Protein AF-A0A8T5FNX1-F1 (afdb_monomer)

pLDDT: mean 70.33, std 12.23, range [42.78, 87.56]

Secondary structure (DSSP, 8-state):
-----SS--HHHHHTSS--EEEEEPS------SSS-SS-TTSHHHHTTEEEEEEETTTTEEEEEE--

Sequence (67 aa):
MESETKYVALEKFLMDKTESITLTFIEINEIIGEKLPVPSDSAVFKAGYKVEKIDFKTKSVIFSKID

Structure (mmCIF, N/CA/C/O backbone):
data_AF-A0A8T5FNX1-F1
#
_entry.id   AF-A0A8T5FNX1-F1
#
loop_
_atom_site.group_PDB
_atom_site.id
_atom_site.type_symbol
_atom_site.label_atom_id
_atom_site.label_alt_id
_atom_site.label_comp_id
_atom_site.label_asym_id
_atom_site.label_entity_id
_atom_site.label_seq_id
_atom_site.pdbx_PDB_ins_code
_atom_site.Cartn_x
_atom_site.Cartn_y
_atom_site.Cartn_z
_atom_site.occupancy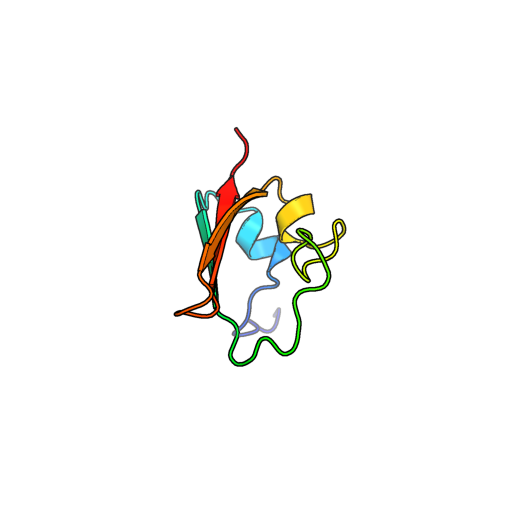
_atom_site.B_iso_or_equiv
_atom_site.auth_seq_id
_atom_site.auth_comp_id
_atom_site.auth_asym_id
_atom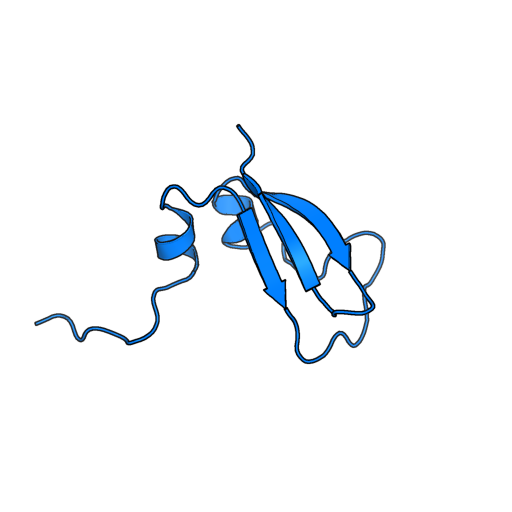_site.auth_atom_id
_atom_site.pdbx_PDB_model_num
ATOM 1 N N . MET A 1 1 ? 1.500 -17.053 -28.776 1.00 42.78 1 MET A N 1
ATOM 2 C CA . MET A 1 1 ? 0.224 -16.405 -28.416 1.00 42.78 1 MET A CA 1
ATOM 3 C C . MET A 1 1 ? 0.143 -16.443 -26.905 1.00 42.78 1 MET A C 1
ATOM 5 O O . MET A 1 1 ? -0.307 -17.435 -26.349 1.00 42.78 1 MET A O 1
ATOM 9 N N . GLU A 1 2 ? 0.722 -15.444 -26.244 1.00 50.25 2 GLU A N 1
ATOM 10 C CA . GLU A 1 2 ? 0.554 -15.309 -24.799 1.00 50.25 2 GLU A CA 1
ATOM 11 C C . GLU A 1 2 ? -0.869 -14.816 -24.561 1.00 50.25 2 GLU A C 1
ATOM 13 O O . GLU A 1 2 ? -1.291 -13.813 -25.128 1.00 50.25 2 GLU A O 1
ATOM 18 N N . SER A 1 3 ? -1.633 -15.597 -23.804 1.00 50.31 3 SER A N 1
ATOM 19 C CA . SER A 1 3 ? -2.971 -15.233 -23.361 1.00 50.31 3 SER A CA 1
ATOM 20 C C . SER A 1 3 ? -2.870 -13.919 -22.593 1.00 50.31 3 SER A C 1
ATOM 22 O O . SER A 1 3 ? -2.348 -13.914 -21.480 1.00 50.31 3 SER A O 1
ATOM 24 N N . GLU A 1 4 ? -3.358 -12.824 -23.176 1.00 52.50 4 GLU A N 1
ATOM 25 C CA . GLU A 1 4 ? -3.516 -11.540 -22.496 1.00 52.50 4 GLU A CA 1
ATOM 26 C C . GLU A 1 4 ? -4.437 -11.748 -21.291 1.00 52.50 4 GLU A C 1
ATOM 28 O O . GLU A 1 4 ? -5.667 -11.780 -21.388 1.00 52.50 4 GLU A O 1
ATOM 33 N N . THR A 1 5 ? -3.847 -11.973 -20.122 1.00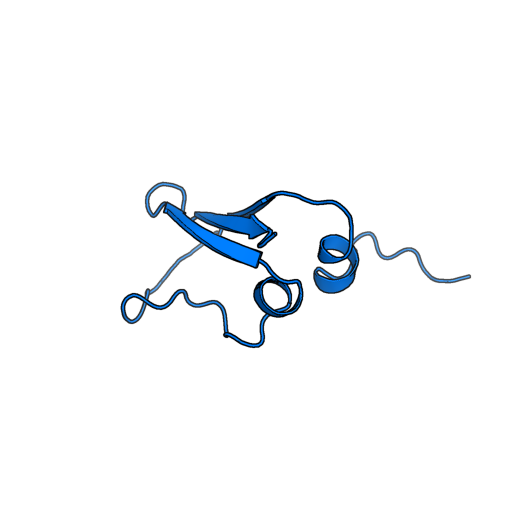 52.34 5 THR A N 1
ATOM 34 C CA . THR A 1 5 ? -4.597 -11.946 -18.877 1.00 52.34 5 THR A CA 1
ATOM 35 C C . THR A 1 5 ? -5.104 -10.520 -18.702 1.00 52.34 5 THR A C 1
ATOM 37 O O . THR A 1 5 ? -4.316 -9.579 -18.688 1.00 52.34 5 THR A O 1
ATOM 40 N N . LYS A 1 6 ? -6.421 -10.342 -18.517 1.00 58.12 6 LYS A N 1
ATOM 41 C CA . LYS A 1 6 ? -7.049 -9.032 -18.222 1.00 58.12 6 LYS A CA 1
ATOM 42 C C . LYS A 1 6 ? -6.470 -8.329 -16.984 1.00 58.12 6 LYS A C 1
ATOM 44 O O . LYS A 1 6 ? -6.795 -7.177 -16.719 1.00 58.12 6 LYS A O 1
ATOM 49 N N . TYR A 1 7 ? -5.649 -9.040 -16.219 1.00 53.00 7 TYR A N 1
ATOM 50 C CA . TYR A 1 7 ? -4.985 -8.589 -15.014 1.00 53.00 7 TYR A CA 1
ATOM 51 C C . TYR A 1 7 ? -3.473 -8.674 -15.227 1.00 53.00 7 TYR A C 1
ATOM 53 O O . TYR A 1 7 ? -2.947 -9.726 -15.598 1.00 53.00 7 TYR A O 1
ATOM 61 N N . VAL A 1 8 ? -2.784 -7.560 -14.990 1.00 62.06 8 VAL A N 1
ATOM 62 C CA . VAL A 1 8 ? -1.321 -7.491 -14.954 1.00 62.06 8 VAL A CA 1
ATOM 63 C C . VAL A 1 8 ? -0.878 -7.781 -13.524 1.00 62.06 8 VAL A C 1
ATOM 65 O O . VAL A 1 8 ? -1.486 -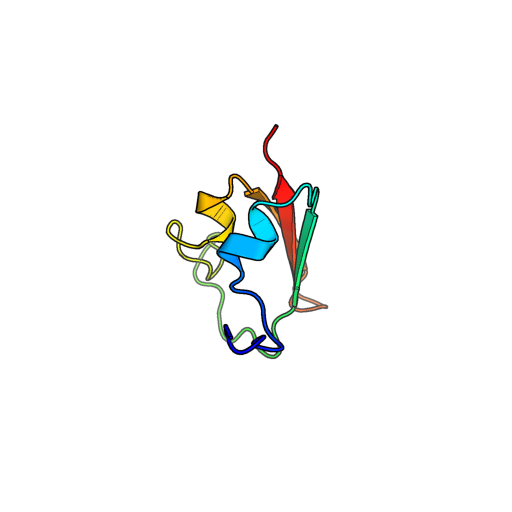7.291 -12.571 1.00 62.06 8 VAL A O 1
ATOM 68 N N . ALA A 1 9 ? 0.170 -8.588 -13.358 1.00 68.62 9 ALA A N 1
ATOM 69 C CA . ALA A 1 9 ? 0.761 -8.811 -12.044 1.00 68.62 9 ALA A CA 1
ATOM 70 C C . ALA A 1 9 ? 1.190 -7.467 -11.438 1.00 68.62 9 ALA A C 1
ATOM 72 O O . ALA A 1 9 ? 1.849 -6.678 -12.116 1.00 68.62 9 ALA A O 1
ATOM 73 N N . LEU A 1 10 ? 0.845 -7.225 -10.169 1.00 67.31 10 LEU A N 1
ATOM 74 C CA . LEU A 1 10 ? 1.116 -5.953 -9.494 1.00 67.31 10 LEU A CA 1
ATOM 75 C C . LEU A 1 10 ? 2.595 -5.552 -9.626 1.00 67.31 10 LEU A C 1
ATOM 77 O O . LEU A 1 10 ? 2.881 -4.421 -9.978 1.00 67.31 10 LEU A O 1
ATOM 81 N N . GLU A 1 11 ? 3.531 -6.490 -9.480 1.00 65.12 11 GLU A N 1
ATOM 82 C CA . GLU A 1 11 ? 4.970 -6.250 -9.691 1.00 65.12 11 GLU A CA 1
ATOM 83 C C . GLU A 1 11 ? 5.299 -5.663 -11.070 1.00 65.12 11 GLU A C 1
ATOM 85 O O . GLU A 1 11 ? 6.057 -4.702 -11.157 1.00 65.12 11 GLU A O 1
ATOM 90 N N . LYS A 1 12 ? 4.695 -6.189 -12.145 1.00 66.12 12 LYS A N 1
ATOM 91 C CA . LYS A 1 12 ? 4.901 -5.675 -13.508 1.00 66.12 12 LYS A CA 1
ATOM 92 C C . LYS A 1 12 ? 4.277 -4.293 -13.701 1.00 66.12 12 LYS A C 1
ATOM 94 O O . LYS A 1 12 ? 4.845 -3.476 -14.410 1.00 66.12 12 LYS A O 1
ATOM 99 N N . PHE A 1 13 ? 3.137 -4.030 -13.066 1.00 69.50 13 PHE A N 1
ATOM 100 C CA . PHE A 1 13 ? 2.488 -2.716 -13.096 1.00 69.50 13 PHE A CA 1
ATOM 101 C C . PHE A 1 13 ? 3.308 -1.654 -12.341 1.00 69.50 13 PHE A C 1
ATOM 103 O O . PHE A 1 13 ? 3.456 -0.525 -12.796 1.00 69.50 13 PHE A O 1
ATOM 110 N N . LEU A 1 14 ? 3.897 -2.034 -11.205 1.00 69.88 14 LEU A N 1
ATOM 111 C CA . LEU A 1 14 ? 4.706 -1.164 -10.345 1.00 69.88 14 LEU A CA 1
ATOM 112 C C . LEU A 1 14 ? 6.106 -0.843 -10.899 1.00 69.88 14 LEU A C 1
ATOM 114 O O . LEU A 1 14 ? 6.770 0.064 -10.397 1.00 69.88 14 LEU A O 1
ATOM 118 N N . MET A 1 15 ? 6.574 -1.601 -11.894 1.00 66.19 15 MET A N 1
ATOM 119 C CA . MET A 1 15 ? 7.815 -1.314 -12.625 1.00 66.19 15 MET A CA 1
ATOM 120 C C . MET A 1 15 ? 7.675 -0.132 -13.596 1.00 66.19 15 MET A C 1
ATOM 122 O O . MET A 1 15 ? 8.690 0.385 -14.062 1.00 66.19 15 MET A O 1
ATOM 126 N N . ASP A 1 16 ? 6.448 0.298 -13.895 1.00 64.69 16 ASP A N 1
ATOM 127 C CA . ASP A 1 16 ? 6.174 1.455 -14.746 1.00 64.69 16 ASP A CA 1
ATOM 128 C C . ASP A 1 16 ? 6.340 2.781 -13.967 1.00 64.69 16 ASP A C 1
ATOM 130 O O . ASP A 1 16 ? 6.446 2.766 -12.738 1.00 64.69 16 ASP A O 1
ATOM 134 N N . LYS A 1 17 ? 6.372 3.943 -14.645 1.00 66.12 17 LYS A N 1
ATOM 135 C CA . LYS A 1 17 ? 6.584 5.292 -14.042 1.00 66.12 17 LYS A CA 1
ATOM 136 C C . LYS A 1 17 ? 5.422 5.792 -13.158 1.00 66.12 17 LYS A C 1
ATOM 138 O O . LYS A 1 17 ? 4.983 6.935 -13.258 1.00 66.12 17 LYS A O 1
ATOM 143 N N . THR A 1 18 ? 4.889 4.936 -12.303 1.00 73.00 18 THR A N 1
ATOM 144 C CA . THR A 1 18 ? 3.773 5.244 -11.418 1.00 73.00 18 THR A CA 1
ATOM 145 C C . THR A 1 18 ? 4.299 5.952 -10.170 1.00 73.00 18 THR A C 1
ATOM 147 O O . THR A 1 18 ? 4.993 5.346 -9.358 1.00 73.00 18 THR A O 1
ATOM 150 N N . GLU A 1 19 ? 3.982 7.232 -9.997 1.00 79.94 19 GLU A N 1
ATOM 151 C CA . GLU A 1 19 ? 4.463 8.033 -8.858 1.00 79.94 19 GLU A CA 1
ATOM 152 C C . GLU A 1 19 ? 3.776 7.657 -7.535 1.00 79.94 19 GLU A C 1
ATOM 154 O O . GLU A 1 19 ? 4.404 7.681 -6.474 1.00 79.94 19 GLU A O 1
ATOM 159 N N . SER A 1 20 ? 2.500 7.260 -7.591 1.00 81.06 20 SER A N 1
ATOM 160 C CA . SER A 1 20 ? 1.712 6.883 -6.415 1.00 81.06 20 SER A CA 1
ATOM 161 C C . SER A 1 20 ? 0.742 5.734 -6.692 1.00 81.06 20 SER A C 1
ATOM 163 O O . SER A 1 20 ? 0.222 5.590 -7.798 1.00 81.06 20 SER A O 1
ATOM 165 N N . ILE A 1 21 ? 0.485 4.912 -5.670 1.00 82.69 21 ILE A N 1
ATOM 166 C CA . ILE A 1 21 ? -0.530 3.848 -5.689 1.00 82.69 21 ILE A CA 1
ATOM 167 C C . ILE A 1 21 ? -1.435 4.001 -4.477 1.00 82.69 21 ILE A C 1
ATOM 169 O O . ILE A 1 21 ? -0.961 4.129 -3.350 1.00 82.69 21 ILE A O 1
ATOM 173 N N . THR A 1 22 ? -2.739 3.881 -4.701 1.00 82.38 22 THR A N 1
ATOM 174 C CA . THR A 1 22 ? -3.731 3.759 -3.631 1.00 82.38 22 THR A CA 1
ATOM 175 C C . THR A 1 22 ? -4.298 2.347 -3.643 1.00 82.38 22 THR A C 1
ATOM 1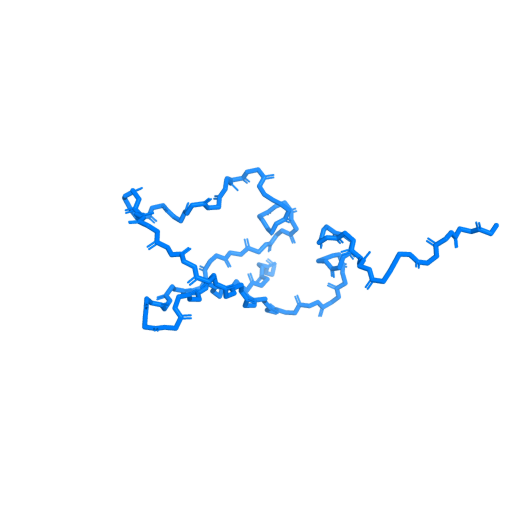77 O O . THR A 1 22 ? -4.882 1.919 -4.637 1.00 82.38 22 THR A O 1
ATOM 180 N N . LEU A 1 23 ? -4.139 1.622 -2.537 1.00 79.06 23 LEU A N 1
ATOM 181 C CA . LEU A 1 23 ? -4.784 0.331 -2.318 1.00 79.06 23 LEU A CA 1
ATOM 182 C C . LEU A 1 23 ? -5.994 0.528 -1.408 1.00 79.06 23 LEU A C 1
ATOM 184 O O . LEU A 1 23 ? -5.836 0.929 -0.257 1.00 79.06 23 LEU A O 1
ATOM 188 N N . THR A 1 24 ? -7.191 0.233 -1.913 1.00 78.38 24 THR A N 1
ATOM 189 C CA . THR A 1 24 ? -8.439 0.282 -1.140 1.00 78.38 24 THR A CA 1
ATOM 190 C C . THR A 1 24 ? -8.872 -1.130 -0.769 1.00 78.38 24 THR A C 1
ATOM 192 O O . THR A 1 24 ? -9.017 -1.996 -1.630 1.00 78.38 24 THR A O 1
ATOM 195 N N . PHE A 1 25 ? -9.096 -1.360 0.520 1.00 73.81 25 PHE A N 1
ATOM 196 C CA . PHE A 1 25 ? -9.473 -2.656 1.068 1.00 73.81 25 PHE A CA 1
ATOM 197 C C . PHE A 1 25 ? -10.982 -2.693 1.328 1.00 73.81 25 PHE A C 1
ATOM 199 O O . PHE A 1 25 ? -11.552 -1.767 1.903 1.00 73.81 25 PHE A O 1
ATOM 206 N N . ILE A 1 26 ? -11.641 -3.784 0.931 1.00 73.69 26 ILE A N 1
ATOM 207 C CA . ILE A 1 26 ? -13.081 -3.988 1.178 1.00 73.69 26 ILE A CA 1
ATOM 208 C C . ILE A 1 26 ? -13.334 -4.111 2.692 1.00 73.69 26 ILE A C 1
ATOM 210 O O . ILE A 1 26 ? -14.278 -3.531 3.244 1.00 73.69 26 ILE A O 1
ATOM 214 N N . GLU A 1 27 ? -12.427 -4.792 3.391 1.00 61.09 27 GLU A N 1
ATOM 215 C CA . GLU A 1 27 ? -12.467 -4.997 4.832 1.00 61.09 27 GLU A CA 1
ATOM 216 C C . GLU A 1 27 ? -11.060 -4.924 5.437 1.00 61.09 27 GLU A C 1
ATOM 218 O O . GLU A 1 27 ? -10.100 -5.444 4.873 1.00 61.09 27 GLU A O 1
ATOM 223 N N . ILE A 1 28 ? -10.955 -4.255 6.588 1.00 63.78 28 ILE A N 1
ATOM 224 C CA . ILE A 1 28 ? -9.761 -4.225 7.433 1.00 63.78 28 ILE A CA 1
ATOM 225 C C . ILE A 1 28 ? -10.237 -4.683 8.808 1.00 63.78 28 ILE A C 1
ATOM 227 O O . ILE A 1 28 ? -10.915 -3.926 9.500 1.00 63.78 28 ILE A O 1
ATOM 231 N N . ASN A 1 29 ? -9.945 -5.936 9.155 1.00 59.78 29 ASN A N 1
ATOM 232 C CA . ASN A 1 29 ? -10.430 -6.552 10.392 1.00 59.78 29 ASN A CA 1
ATOM 233 C C . ASN A 1 29 ? -9.607 -6.125 11.615 1.00 59.78 29 ASN A C 1
ATOM 235 O O . ASN A 1 29 ? -10.169 -5.868 12.674 1.00 59.78 29 ASN A O 1
ATOM 239 N N . GLU A 1 30 ? -8.290 -5.986 11.460 1.00 51.25 30 GLU A N 1
ATOM 240 C CA . GLU A 1 30 ? -7.387 -5.502 12.504 1.00 51.25 30 GLU A CA 1
ATOM 241 C C . GLU A 1 30 ? -6.107 -4.946 11.860 1.00 51.25 30 GLU A C 1
ATOM 243 O O . GLU A 1 30 ? -5.636 -5.470 10.848 1.00 51.25 30 GLU A O 1
ATOM 248 N N . ILE A 1 31 ? -5.541 -3.884 12.437 1.00 57.28 31 ILE A N 1
ATOM 249 C CA . ILE A 1 31 ? -4.184 -3.414 12.129 1.00 57.28 31 ILE A CA 1
ATOM 250 C C . ILE A 1 31 ? -3.365 -3.609 13.405 1.00 57.28 31 ILE A C 1
ATOM 252 O O . ILE A 1 31 ? -3.567 -2.904 14.393 1.00 57.28 31 ILE A O 1
ATOM 256 N N . ILE A 1 32 ? -2.487 -4.614 13.406 1.00 51.28 32 ILE A N 1
ATOM 257 C CA . ILE A 1 32 ? -1.690 -4.980 14.582 1.00 51.28 32 ILE A CA 1
ATOM 258 C C . ILE A 1 32 ? -0.429 -4.098 14.626 1.00 51.28 32 ILE A C 1
ATOM 260 O O . ILE A 1 32 ? 0.555 -4.353 13.931 1.00 51.28 32 ILE A O 1
ATOM 264 N N . GLY A 1 33 ? -0.461 -3.058 15.468 1.00 50.97 33 GLY A N 1
ATOM 265 C CA . GLY A 1 33 ? 0.618 -2.071 15.652 1.00 50.97 33 GLY A CA 1
ATOM 266 C C . GLY A 1 33 ? 0.630 -0.944 14.605 1.00 50.97 33 GLY A C 1
ATOM 267 O O . GLY A 1 33 ? -0.262 -0.851 13.774 1.00 50.97 33 GLY A O 1
ATOM 268 N N . GLU A 1 34 ? 1.663 -0.089 14.590 1.00 48.50 34 GLU A N 1
ATOM 269 C CA . GLU A 1 34 ? 1.885 0.904 13.507 1.00 48.50 34 GLU A CA 1
ATOM 270 C C . GLU A 1 34 ? 2.333 0.262 12.176 1.00 48.50 34 GLU A C 1
ATOM 272 O O . GLU A 1 34 ? 2.696 0.947 11.220 1.00 48.50 34 GLU A O 1
ATOM 277 N N . LYS A 1 35 ? 2.352 -1.072 12.096 1.00 53.78 35 LYS A N 1
ATOM 278 C CA . LYS A 1 35 ? 2.714 -1.794 10.883 1.00 53.78 35 LYS A CA 1
ATOM 279 C C . LYS A 1 35 ? 1.455 -2.127 10.103 1.00 53.78 35 LYS A C 1
ATOM 281 O O . LYS A 1 35 ? 0.590 -2.870 10.553 1.00 53.78 35 LYS A O 1
ATOM 286 N N . LEU A 1 36 ? 1.392 -1.585 8.893 1.00 56.62 36 LEU A N 1
ATOM 287 C CA . LEU A 1 36 ? 0.437 -2.000 7.878 1.00 56.62 36 LEU A CA 1
ATOM 288 C C . LEU A 1 36 ? 0.429 -3.526 7.704 1.00 56.62 36 LEU A C 1
ATOM 290 O O . LEU A 1 36 ? 1.487 -4.149 7.803 1.00 56.62 36 LEU A O 1
ATOM 294 N N . PRO A 1 37 ? -0.712 -4.126 7.321 1.00 56.75 37 PRO A N 1
ATOM 295 C CA . PRO A 1 37 ? -0.820 -5.558 7.027 1.00 56.75 37 PRO A CA 1
ATOM 296 C C . PRO A 1 37 ? -0.091 -5.961 5.733 1.00 56.75 37 PRO A C 1
ATOM 298 O O . PRO A 1 37 ? -0.299 -7.050 5.206 1.00 56.75 37 PRO A O 1
ATOM 301 N N . VAL A 1 38 ? 0.742 -5.076 5.185 1.00 61.41 38 VAL A N 1
ATOM 302 C CA . VAL A 1 38 ? 1.486 -5.309 3.959 1.00 61.41 38 VAL A CA 1
ATOM 303 C C . VAL A 1 38 ? 2.853 -5.863 4.362 1.00 61.41 38 VAL A C 1
ATOM 305 O O . VAL A 1 38 ? 3.625 -5.142 5.000 1.00 61.41 38 VAL A O 1
ATOM 308 N N . PRO A 1 39 ? 3.176 -7.128 4.032 1.00 63.53 39 PRO A N 1
ATOM 309 C CA . PRO A 1 39 ? 4.478 -7.699 4.346 1.00 63.53 39 PRO A CA 1
ATOM 310 C C . PRO A 1 39 ? 5.582 -6.812 3.773 1.00 63.53 39 PRO A C 1
ATOM 312 O O . PRO A 1 39 ? 5.448 -6.317 2.654 1.00 63.53 39 PRO A O 1
ATOM 315 N N . SER A 1 40 ? 6.697 -6.652 4.488 1.00 63.03 40 SER A N 1
ATOM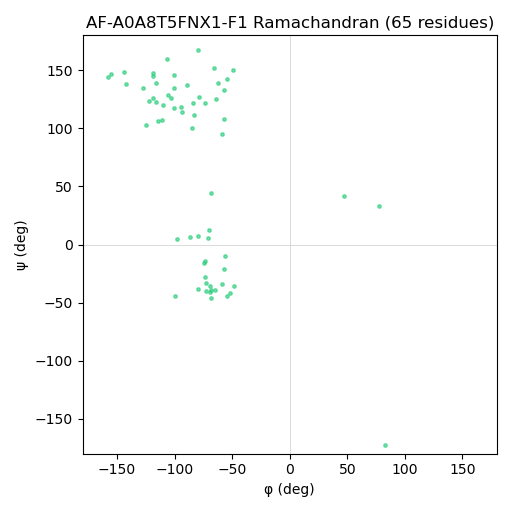 316 C CA . SER A 1 40 ? 7.881 -5.943 3.974 1.00 63.03 40 SER A CA 1
ATOM 317 C C . SER A 1 40 ? 8.418 -6.555 2.675 1.00 63.03 40 SER A C 1
ATOM 319 O O . SER A 1 40 ? 9.088 -5.877 1.908 1.00 63.03 40 SER A O 1
ATOM 321 N N . ASP A 1 41 ? 8.082 -7.820 2.411 1.00 66.81 41 ASP A N 1
ATOM 322 C CA . ASP A 1 41 ? 8.406 -8.545 1.181 1.00 66.81 41 ASP A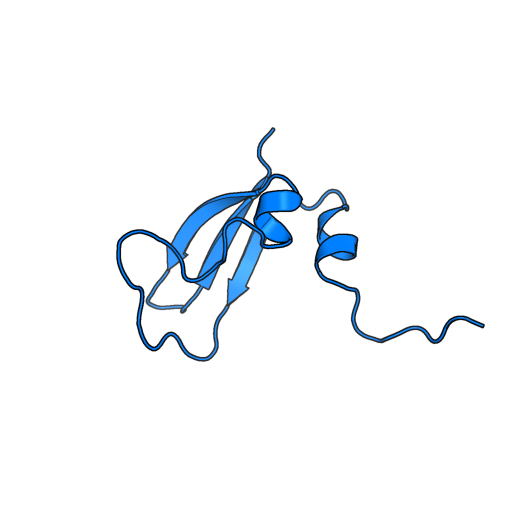 CA 1
ATOM 323 C C . ASP A 1 41 ? 7.379 -8.338 0.044 1.00 66.81 41 ASP A C 1
ATOM 325 O O . ASP A 1 41 ? 7.447 -8.993 -0.999 1.00 66.81 41 ASP A O 1
ATOM 329 N N . SER A 1 42 ? 6.398 -7.446 0.230 1.00 73.06 42 SER A N 1
ATOM 330 C CA . SER A 1 42 ? 5.389 -7.161 -0.789 1.00 73.06 42 SER A CA 1
ATOM 331 C C . SER A 1 42 ? 5.993 -6.503 -2.027 1.00 73.06 42 SER A C 1
ATOM 333 O O . SER A 1 42 ? 6.964 -5.744 -1.957 1.00 73.06 42 SER A O 1
ATOM 335 N N . ALA A 1 43 ? 5.342 -6.743 -3.164 1.00 74.06 43 ALA A N 1
ATOM 336 C CA . ALA A 1 43 ? 5.659 -6.130 -4.448 1.00 74.06 43 ALA A CA 1
ATOM 337 C C . ALA A 1 43 ? 5.820 -4.601 -4.372 1.00 74.06 43 ALA A C 1
ATOM 339 O O . ALA A 1 43 ? 6.679 -4.042 -5.043 1.00 74.06 43 ALA A O 1
ATOM 340 N N . VAL A 1 44 ? 5.027 -3.931 -3.529 1.00 77.62 44 VAL A N 1
ATOM 341 C CA . VAL A 1 44 ? 5.015 -2.468 -3.377 1.00 77.62 44 VAL A CA 1
ATOM 342 C C . VAL A 1 44 ? 6.314 -1.968 -2.741 1.00 77.62 44 VAL A C 1
ATOM 344 O O . VAL A 1 44 ? 6.944 -1.053 -3.263 1.00 77.62 44 VAL A O 1
ATOM 347 N N . PHE A 1 45 ? 6.786 -2.617 -1.674 1.00 77.50 45 PHE A N 1
ATOM 348 C CA . PHE A 1 45 ? 8.065 -2.252 -1.054 1.00 77.50 45 PHE A CA 1
ATOM 349 C C . PHE A 1 45 ? 9.262 -2.668 -1.911 1.00 77.50 45 PHE A C 1
ATOM 351 O O . PHE A 1 45 ? 10.197 -1.887 -2.066 1.00 77.50 45 PHE A O 1
ATOM 358 N N . LYS A 1 46 ? 9.214 -3.855 -2.537 1.00 80.31 46 LYS A N 1
ATOM 359 C CA . LYS A 1 46 ? 10.240 -4.307 -3.497 1.00 80.31 46 LYS A CA 1
ATOM 360 C C . LYS A 1 46 ? 10.381 -3.363 -4.686 1.00 80.31 46 LYS A C 1
ATOM 362 O O . LYS A 1 46 ? 11.483 -3.160 -5.181 1.00 80.31 46 LYS A O 1
ATOM 367 N N . ALA A 1 47 ? 9.276 -2.761 -5.116 1.00 77.94 47 ALA A N 1
ATOM 368 C CA . ALA A 1 47 ? 9.266 -1.769 -6.177 1.00 77.94 47 ALA A CA 1
ATOM 369 C C . ALA A 1 47 ? 9.698 -0.368 -5.705 1.00 77.94 47 ALA A C 1
ATOM 371 O O . ALA A 1 47 ? 9.609 0.571 -6.489 1.00 77.94 47 ALA A O 1
ATOM 372 N N . GLY A 1 48 ? 10.172 -0.194 -4.467 1.00 83.44 48 GLY A N 1
ATOM 373 C CA . GLY A 1 48 ? 10.721 1.078 -3.991 1.00 83.44 48 GLY A CA 1
ATOM 374 C C . GLY A 1 48 ? 9.660 2.118 -3.637 1.00 83.44 48 GLY A C 1
ATOM 375 O O . GLY A 1 48 ? 9.883 3.307 -3.835 1.00 83.44 48 GLY A O 1
ATOM 376 N N . TYR A 1 49 ? 8.498 1.693 -3.144 1.00 84.38 49 TYR A N 1
ATOM 377 C CA . TYR A 1 49 ? 7.491 2.606 -2.608 1.00 84.38 49 TYR A CA 1
ATOM 378 C C . TYR A 1 49 ? 7.537 2.643 -1.081 1.00 84.38 49 TYR A C 1
ATOM 380 O O . TYR A 1 49 ? 7.772 1.629 -0.423 1.00 84.38 49 TYR A O 1
ATOM 388 N N . LYS A 1 50 ? 7.252 3.814 -0.513 1.00 84.56 50 LYS A N 1
ATOM 389 C CA . LYS A 1 50 ? 7.015 4.013 0.919 1.00 84.56 50 LYS A CA 1
ATOM 390 C C . LYS A 1 50 ? 5.537 4.247 1.176 1.00 84.56 50 LYS A C 1
ATOM 392 O O . LYS A 1 50 ? 4.788 4.659 0.295 1.00 84.56 50 LYS A O 1
ATOM 397 N N . VAL A 1 51 ? 5.134 4.019 2.414 1.00 84.31 51 VAL A N 1
ATOM 398 C CA . VAL A 1 51 ? 3.794 4.368 2.880 1.00 84.31 51 VAL A CA 1
ATOM 399 C C . VAL A 1 51 ? 3.773 5.860 3.152 1.00 84.31 51 VAL A C 1
ATOM 401 O O . VAL A 1 51 ? 4.603 6.363 3.905 1.00 84.31 51 VAL A O 1
ATOM 404 N N . GLU A 1 52 ? 2.818 6.556 2.555 1.00 85.94 52 GLU A N 1
ATOM 405 C CA . GLU A 1 52 ? 2.619 7.984 2.775 1.00 85.94 52 GLU A CA 1
ATOM 406 C C . GLU A 1 52 ? 1.496 8.239 3.773 1.00 85.94 52 GLU A C 1
ATOM 408 O O . GLU A 1 52 ? 1.627 9.063 4.677 1.00 85.94 52 GLU A O 1
ATOM 413 N N . LYS A 1 53 ? 0.381 7.516 3.623 1.00 85.00 53 LYS A N 1
ATOM 414 C CA . LYS A 1 53 ? -0.809 7.725 4.444 1.00 85.00 53 LYS A CA 1
ATOM 415 C C . LYS A 1 53 ? -1.668 6.473 4.535 1.00 85.00 53 LYS A C 1
ATOM 417 O O . LYS A 1 53 ? -1.810 5.718 3.576 1.00 85.00 53 LYS A O 1
ATOM 422 N N . ILE A 1 54 ? -2.305 6.316 5.690 1.00 82.31 54 ILE A N 1
ATOM 423 C CA . ILE A 1 54 ? -3.351 5.325 5.940 1.00 82.31 54 ILE A CA 1
ATOM 424 C C . ILE A 1 54 ? -4.638 6.093 6.236 1.00 82.31 54 ILE A C 1
ATOM 426 O O . ILE A 1 54 ? -4.676 6.925 7.142 1.00 82.31 54 ILE A O 1
ATOM 430 N N . ASP A 1 55 ? -5.685 5.845 5.456 1.00 79.75 55 ASP A N 1
ATOM 431 C CA . ASP A 1 55 ? -7.016 6.405 5.666 1.00 79.75 55 ASP A CA 1
ATOM 432 C C . ASP A 1 55 ? -7.981 5.297 6.093 1.00 79.75 55 ASP A C 1
ATOM 434 O O . ASP A 1 55 ? -8.413 4.462 5.300 1.00 79.75 55 ASP A O 1
ATOM 438 N N . PHE A 1 56 ? -8.344 5.311 7.372 1.00 76.44 56 PHE A N 1
ATOM 439 C CA . PHE A 1 56 ? -9.250 4.331 7.963 1.00 76.44 56 PHE A CA 1
ATOM 440 C C . PHE A 1 56 ? -10.711 4.539 7.549 1.00 76.44 56 PHE A C 1
ATOM 442 O O . PHE A 1 56 ? -11.468 3.573 7.489 1.00 76.44 56 PHE A O 1
ATOM 449 N N . LYS A 1 57 ? -11.118 5.776 7.228 1.00 81.44 57 LYS A N 1
ATOM 450 C CA . LYS A 1 57 ? -12.493 6.083 6.806 1.00 81.44 57 LYS A CA 1
ATOM 451 C C . LYS A 1 57 ? -12.773 5.480 5.435 1.00 81.44 57 LYS A C 1
ATOM 453 O O . LYS A 1 57 ? -13.854 4.947 5.202 1.00 81.44 57 LYS A O 1
ATOM 458 N N . THR A 1 58 ? -11.791 5.563 4.543 1.00 81.75 58 THR A N 1
ATOM 459 C CA . THR A 1 58 ? -11.870 5.012 3.184 1.00 81.75 58 THR A CA 1
ATOM 460 C C . THR A 1 58 ? -11.200 3.645 3.056 1.00 81.75 58 THR A C 1
ATOM 462 O O . THR A 1 58 ? -11.113 3.122 1.947 1.00 81.75 58 THR A O 1
ATOM 465 N N . LYS A 1 59 ? -10.723 3.063 4.168 1.00 80.50 59 LYS A N 1
ATOM 466 C CA . LYS A 1 59 ? 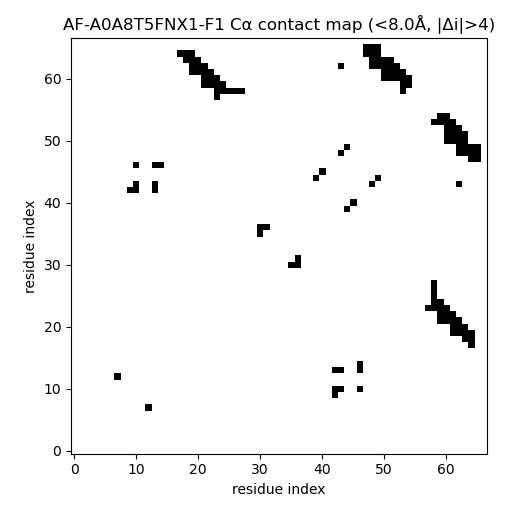-9.981 1.791 4.216 1.00 80.50 59 LYS A CA 1
ATOM 467 C C . LYS A 1 59 ? -8.876 1.726 3.155 1.00 80.50 59 LYS A C 1
ATOM 469 O O . LYS A 1 59 ? -8.726 0.722 2.462 1.00 80.50 59 LYS A O 1
ATOM 474 N N . SER A 1 60 ? -8.150 2.826 2.978 1.00 81.94 60 SER A N 1
ATOM 475 C CA . SER A 1 60 ? -7.178 2.990 1.902 1.00 81.94 60 SER A CA 1
ATOM 476 C C . SER A 1 60 ? -5.770 3.213 2.438 1.00 81.94 60 SER A C 1
ATOM 478 O O . SER A 1 60 ? -5.570 3.858 3.465 1.00 81.94 60 SER A O 1
ATOM 480 N N . VAL A 1 61 ? -4.785 2.687 1.716 1.00 83.06 61 VAL A N 1
ATOM 481 C CA . VAL A 1 61 ? -3.360 2.870 1.994 1.00 83.06 61 VAL A CA 1
ATOM 482 C C . VAL A 1 61 ? -2.715 3.475 0.761 1.00 83.06 61 VAL A C 1
ATOM 484 O O . VAL A 1 61 ? -2.831 2.928 -0.336 1.00 83.06 61 VAL A O 1
ATOM 487 N N . ILE A 1 62 ? -2.066 4.618 0.951 1.00 86.19 62 ILE A N 1
ATOM 488 C CA . ILE A 1 62 ? -1.448 5.406 -0.110 1.00 86.19 62 ILE A CA 1
ATOM 489 C C . ILE A 1 62 ? 0.062 5.220 -0.024 1.00 86.19 62 ILE A C 1
ATOM 491 O O . ILE A 1 62 ? 0.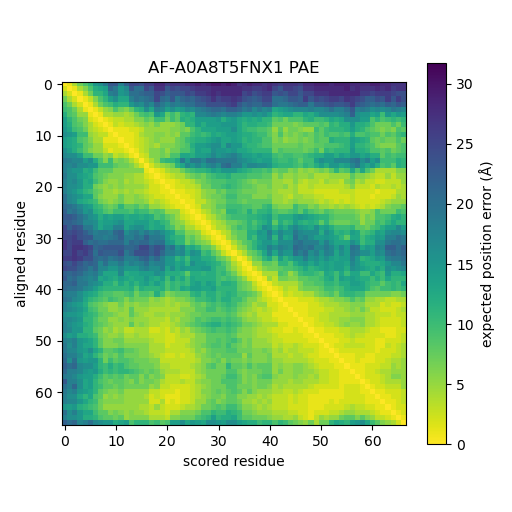667 5.405 1.038 1.00 86.19 62 ILE A O 1
ATOM 495 N N . PHE A 1 63 ? 0.649 4.865 -1.159 1.00 87.00 63 PHE A N 1
ATOM 496 C CA . PHE A 1 63 ? 2.072 4.658 -1.341 1.00 87.00 63 PHE A CA 1
ATOM 497 C C . PHE A 1 63 ? 2.624 5.672 -2.336 1.00 87.00 63 PHE A C 1
ATOM 499 O O . PHE A 1 63 ? 2.013 5.895 -3.381 1.00 87.00 63 PHE A O 1
ATOM 506 N N . SER A 1 64 ? 3.801 6.219 -2.049 1.00 87.56 64 SER A N 1
ATOM 507 C CA . SER A 1 64 ? 4.561 7.069 -2.971 1.00 87.56 64 SER A CA 1
ATOM 508 C C . SER A 1 64 ? 5.911 6.453 -3.299 1.00 87.56 64 SER A C 1
ATOM 510 O O . SER A 1 64 ? 6.497 5.733 -2.484 1.00 87.56 64 SER A O 1
ATOM 512 N N . LYS A 1 65 ? 6.388 6.699 -4.523 1.00 86.94 65 LYS A N 1
ATOM 513 C CA . LYS A 1 65 ? 7.713 6.258 -4.958 1.00 86.94 65 LYS A CA 1
ATOM 514 C C . LYS A 1 65 ? 8.783 6.927 -4.093 1.00 86.94 65 LYS A C 1
ATOM 516 O O . LYS A 1 65 ? 8.664 8.095 -3.726 1.00 86.94 65 LYS A O 1
ATOM 521 N N . ILE A 1 66 ? 9.797 6.162 -3.717 1.00 81.88 66 ILE A N 1
ATOM 522 C CA . ILE A 1 66 ? 11.018 6.697 -3.123 1.00 81.88 66 ILE A CA 1
ATOM 523 C C . ILE A 1 66 ? 11.910 7.116 -4.296 1.00 81.88 66 ILE A C 1
ATOM 525 O O . ILE A 1 66 ? 12.188 6.277 -5.155 1.00 81.88 66 ILE A O 1
ATOM 529 N N . ASP A 1 67 ? 12.288 8.395 -4.341 1.00 72.50 67 ASP A N 1
ATOM 530 C CA . ASP A 1 67 ? 13.283 8.922 -5.289 1.00 72.50 67 ASP A CA 1
ATOM 531 C C . ASP A 1 67 ? 14.669 8.286 -5.091 1.00 72.50 67 ASP A C 1
ATOM 533 O O . ASP A 1 67 ? 15.064 8.071 -3.917 1.00 72.50 67 ASP A O 1
#

Nearest PDB structures (foldseek):
  5tvo-assembly1_A  TM=3.717E-01  e=2.867E+00  Trypanosoma brucei brucei
  8ghg-assembly1_B  TM=2.878E-01  e=6.029E+00  Homo sapiens
  6r9q-assembly1_A  TM=2.913E-01  e=8.454E+00  Saccharomyces cerevisiae S288C

Mean predicted aligned error: 9.61 Å

Radius of gyration: 13.5 Å; Cα contacts (8 Å, |Δi|>4): 70; chains: 1; bounding box: 26×25×44 Å

Solvent-accessible surface area (backbone atoms only — not comparable to full-atom values): 4420 Å² total; per-residue (Å²): 134,82,79,82,60,97,65,77,57,65,56,69,61,54,72,44,99,63,61,64,50,75,51,71,46,97,73,82,93,76,71,77,68,99,47,68,94,66,59,82,85,31,55,59,46,74,57,42,35,43,82,75,47,77,40,79,92,70,38,29,41,34,30,32,56,61,131

Foldseek 3Di:
DPPPDPDDDVLVVLLDPDFKDKDFDPDDPDDDPPDDPAPCPDSCVVSQWDWDDQDPVRNMTMIGHDD